Protein AF-A0A534AJ44-F1 (afdb_monomer)

Radius of gyration: 24.64 Å; Cα contacts (8 Å, |Δi|>4): 46; chains: 1; bounding box: 83×42×31 Å

Secondary structure (DSSP, 8-state):
---------S---------------HHHHHHHHHHHHHHHHHHHHHHHHHHHHHS-HHHHHHHHHHHHHHHHHHSTTS-HHHHHHHHHHHHHT-

Nearest PDB structures (foldseek):
  6co8-assembly1_B  TM=4.362E-01  e=8.818E+00  Zika virus ZIKV/H. sapiens/FrenchPolynesia/10087PF/2013

Sequence (94 aa):
MYEFATLESPYSMPVALHGDLDLTDPEAQTRSRALNQFLAGVELKAFKIAQAALRHEDDALDAVQDAMLQLARAYADRPPQEWKPLFYRILENR

pLDDT: mean 80.35, std 17.4, range [45.91, 94.94]

Solvent-accessible surface area (backbone atoms only — not comparable to full-atom values): 5776 Å² total; per-residue (Å²): 141,79,89,79,75,81,79,73,72,82,80,77,67,78,84,72,76,80,71,81,74,75,84,70,53,64,63,62,53,50,44,52,51,53,48,51,55,50,49,68,69,42,46,70,60,46,35,55,52,32,32,69,72,64,74,34,66,68,62,10,50,50,45,43,51,52,25,51,51,50,39,58,73,77,43,54,89,52,59,78,83,55,49,58,66,51,38,54,51,48,46,70,76,102

Foldseek 3Di:
DDDDDDPPPPPPDPPPDPDDPCPPPVVLVVLVVLLVVVLVVCLVVQLVVLCVVVVDNVRSNVLSVVLSVCCCPPPSVPDPVVSVVSSVVSSVVD

Structure (mmCIF, N/CA/C/O backbone):
data_AF-A0A534AJ44-F1
#
_entry.id   AF-A0A534AJ44-F1
#
loop_
_atom_site.group_PDB
_atom_site.id
_atom_site.type_symbol
_atom_site.label_atom_id
_atom_site.label_alt_id
_atom_site.label_comp_id
_atom_site.label_asym_id
_atom_site.label_entity_id
_atom_site.label_seq_id
_atom_site.pdbx_PDB_ins_code
_atom_site.Cartn_x
_atom_site.Cartn_y
_atom_site.Cartn_z
_atom_site.occupancy
_atom_site.B_iso_or_equiv
_atom_site.auth_seq_id
_atom_site.auth_comp_id
_atom_site.auth_asym_id
_atom_site.auth_atom_id
_atom_site.pdbx_PDB_model_num
ATOM 1 N N . MET A 1 1 ? -68.458 31.213 -6.535 1.00 46.75 1 MET A N 1
ATOM 2 C CA . MET A 1 1 ? -68.278 30.149 -5.528 1.00 46.75 1 MET A CA 1
ATOM 3 C C . MET A 1 1 ? -67.833 28.909 -6.280 1.00 46.75 1 MET A C 1
ATOM 5 O O . MET A 1 1 ? -68.667 28.266 -6.895 1.00 46.75 1 MET A O 1
ATOM 9 N N . TYR A 1 2 ? -66.523 28.675 -6.348 1.00 45.91 2 TYR A N 1
ATOM 10 C CA . TYR A 1 2 ? -65.935 27.450 -6.887 1.00 45.91 2 TYR A CA 1
ATOM 11 C C . TYR A 1 2 ? -65.024 26.891 -5.803 1.00 45.91 2 TYR A C 1
ATOM 13 O O . TYR A 1 2 ? -64.144 27.588 -5.307 1.00 45.91 2 TYR A O 1
ATOM 21 N N . GLU A 1 3 ? -65.339 25.669 -5.411 1.00 47.44 3 GLU A N 1
ATOM 22 C CA . GLU A 1 3 ? -64.659 24.826 -4.443 1.00 47.44 3 GLU A CA 1
ATOM 23 C C . GLU A 1 3 ? -63.328 24.374 -5.060 1.00 47.44 3 GLU A C 1
ATOM 25 O O . GLU A 1 3 ? -63.290 23.499 -5.923 1.00 47.44 3 GLU A O 1
ATOM 30 N N . PHE A 1 4 ? -62.229 25.042 -4.708 1.00 47.28 4 PHE A N 1
ATOM 31 C CA . PHE A 1 4 ? -60.891 24.593 -5.089 1.00 47.28 4 PHE A CA 1
ATOM 32 C C . PHE A 1 4 ? -60.490 23.490 -4.120 1.00 47.28 4 PHE A C 1
ATOM 34 O O . PHE A 1 4 ? -60.073 23.741 -2.991 1.00 47.28 4 PHE A O 1
ATOM 41 N N . ALA A 1 5 ? -60.685 22.265 -4.601 1.00 50.41 5 ALA A N 1
ATOM 42 C CA . ALA A 1 5 ? -60.169 21.040 -4.037 1.00 50.41 5 ALA A CA 1
ATOM 43 C C . ALA A 1 5 ? -58.734 21.236 -3.532 1.00 50.41 5 ALA A C 1
ATOM 45 O O . ALA A 1 5 ? -57.820 21.557 -4.297 1.00 50.41 5 ALA A O 1
ATOM 46 N N . THR A 1 6 ? -58.561 21.011 -2.233 1.00 54.84 6 THR A N 1
ATOM 47 C CA . THR A 1 6 ? -57.287 20.681 -1.611 1.00 54.84 6 THR A CA 1
ATOM 48 C C . THR A 1 6 ? -56.678 19.521 -2.392 1.00 54.84 6 THR A C 1
ATOM 50 O O . THR A 1 6 ? -57.080 18.370 -2.239 1.00 54.84 6 THR A O 1
ATOM 53 N N . LEU A 1 7 ? -55.726 19.823 -3.272 1.00 50.34 7 LEU A N 1
ATOM 54 C CA . LEU A 1 7 ? -54.807 18.825 -3.793 1.00 50.34 7 LEU A CA 1
ATOM 55 C C . LEU A 1 7 ? -53.859 18.472 -2.651 1.00 50.34 7 LEU A C 1
ATOM 57 O O . LEU A 1 7 ? -52.826 19.106 -2.443 1.00 50.34 7 LEU A O 1
ATOM 61 N N . GLU A 1 8 ? -54.267 17.470 -1.883 1.00 46.03 8 GLU A N 1
ATOM 62 C CA . GLU A 1 8 ? -53.375 16.690 -1.045 1.00 46.03 8 GLU A CA 1
ATOM 63 C C . GLU A 1 8 ? -52.336 16.065 -1.974 1.00 46.03 8 GLU A C 1
ATOM 65 O O . GLU A 1 8 ? -52.622 15.133 -2.725 1.00 46.03 8 GLU A O 1
ATOM 70 N N . SER A 1 9 ? -51.140 16.652 -2.001 1.00 51.12 9 SER A N 1
ATOM 71 C CA . SER A 1 9 ? -49.993 16.071 -2.690 1.00 51.12 9 SER A CA 1
ATOM 72 C C . SER A 1 9 ? -49.810 14.630 -2.197 1.00 51.12 9 SER A C 1
ATOM 74 O O . SER A 1 9 ? -49.520 14.437 -1.016 1.00 51.12 9 SER A O 1
ATOM 76 N N . PRO A 1 10 ? -49.914 13.609 -3.067 1.00 54.41 10 PRO A N 1
ATOM 77 C CA . PRO A 1 10 ? -49.868 12.201 -2.669 1.00 54.41 10 PRO A CA 1
ATOM 78 C C . PRO A 1 10 ? -48.461 11.708 -2.296 1.00 54.41 10 PRO A C 1
ATOM 80 O O . PRO A 1 10 ? -48.232 10.507 -2.200 1.00 54.41 10 PRO A O 1
ATOM 83 N N . TYR A 1 11 ? -47.503 12.601 -2.038 1.00 59.28 11 TYR A N 1
ATOM 84 C CA . TYR A 1 11 ? -46.177 12.226 -1.544 1.00 59.28 11 TYR A CA 1
ATOM 85 C C . TYR A 1 11 ? -46.164 12.086 -0.015 1.00 59.28 11 TYR A C 1
ATOM 87 O O . TYR A 1 11 ? -45.293 12.595 0.683 1.00 59.28 11 TYR A O 1
ATOM 95 N N . SER A 1 12 ? -47.134 11.330 0.503 1.00 57.22 12 SER A N 1
ATOM 96 C CA . SER A 1 12 ? -46.941 10.556 1.724 1.00 57.22 12 SER A CA 1
ATOM 97 C C . SER A 1 12 ? -46.247 9.259 1.313 1.00 57.22 12 SER A C 1
ATOM 99 O O . SER A 1 12 ? -46.870 8.219 1.122 1.00 57.22 12 SER A O 1
ATOM 101 N N . MET A 1 13 ? -44.940 9.350 1.076 1.00 54.16 13 MET A N 1
ATOM 102 C CA . MET A 1 13 ? -44.092 8.167 1.074 1.00 54.16 13 MET A CA 1
ATOM 103 C C . MET A 1 13 ? -43.626 7.976 2.517 1.00 54.16 13 MET A C 1
ATOM 105 O O . MET A 1 13 ? -42.842 8.799 3.000 1.00 54.16 13 MET A O 1
ATOM 109 N N . PRO A 1 14 ? -44.072 6.930 3.235 1.00 52.66 14 PRO A N 1
ATOM 110 C CA . PRO A 1 14 ? -43.342 6.498 4.409 1.00 52.66 14 PRO A CA 1
ATOM 111 C C . PRO A 1 14 ? -41.975 6.068 3.887 1.00 52.66 14 PRO A C 1
ATOM 113 O O . PRO A 1 14 ? -41.881 5.158 3.063 1.00 52.66 14 PRO A O 1
ATOM 116 N N . VAL A 1 15 ? -40.919 6.765 4.302 1.00 53.09 15 VAL A N 1
ATOM 117 C CA . VAL A 1 15 ? -39.551 6.306 4.070 1.00 53.09 15 VAL A CA 1
ATOM 118 C C . VAL A 1 15 ? -39.400 4.986 4.825 1.00 53.09 15 VAL A C 1
ATOM 120 O O . VAL A 1 15 ? -39.094 4.928 6.012 1.00 53.09 15 VAL A O 1
ATOM 123 N N . ALA A 1 16 ? -39.754 3.900 4.150 1.00 52.00 16 ALA A N 1
ATOM 124 C CA . ALA A 1 16 ? -39.535 2.561 4.628 1.00 52.00 16 ALA A CA 1
ATOM 125 C C . ALA A 1 16 ? -38.021 2.366 4.674 1.00 52.00 16 ALA A C 1
ATOM 127 O O . ALA A 1 16 ? -37.374 2.315 3.631 1.00 52.00 16 ALA A O 1
ATOM 128 N N . LEU A 1 17 ? -37.490 2.317 5.899 1.00 51.22 17 LEU A N 1
ATOM 129 C CA . LEU A 1 17 ? -36.478 1.348 6.315 1.00 51.22 17 LEU A CA 1
ATOM 130 C C . LEU A 1 17 ? -35.463 1.010 5.214 1.00 51.22 17 LEU A C 1
ATOM 132 O O . LEU A 1 17 ? -35.431 -0.111 4.707 1.00 51.22 17 LEU A O 1
ATOM 136 N N . HIS A 1 18 ? -34.602 1.967 4.862 1.00 52.44 18 HIS A N 1
ATOM 137 C CA . HIS A 1 18 ? -33.296 1.582 4.344 1.00 52.44 18 HIS A CA 1
ATOM 138 C C . HIS A 1 18 ? -32.496 1.137 5.566 1.00 52.44 18 HIS A C 1
ATOM 140 O O . HIS A 1 18 ? -31.937 1.966 6.279 1.00 52.44 18 HIS A O 1
ATOM 146 N N . GLY A 1 19 ? -32.613 -0.157 5.876 1.00 48.66 19 GLY A N 1
ATOM 147 C CA . GLY A 1 19 ? -31.959 -0.787 7.012 1.00 48.66 19 GLY A CA 1
ATOM 148 C C . GLY A 1 19 ? -30.483 -0.423 7.045 1.00 48.66 19 GLY A C 1
ATOM 149 O O . GLY A 1 19 ? -29.791 -0.567 6.041 1.00 48.66 19 GLY A O 1
ATOM 150 N N . ASP A 1 20 ? -30.074 0.105 8.192 1.00 50.53 20 ASP A N 1
ATOM 151 C CA . ASP A 1 20 ? -28.792 -0.102 8.854 1.00 50.53 20 ASP A CA 1
ATOM 152 C C . ASP A 1 20 ? -27.650 -0.594 7.948 1.00 50.53 20 ASP A C 1
ATOM 154 O O . ASP A 1 20 ? -27.084 -1.669 8.142 1.00 50.53 20 ASP A O 1
ATOM 158 N N . LEU A 1 21 ? -27.240 0.218 6.971 1.00 52.31 21 LEU A N 1
ATOM 159 C CA . LEU A 1 21 ? -25.815 0.292 6.697 1.00 52.31 21 LEU A CA 1
ATOM 160 C C . LEU A 1 21 ? -25.268 1.061 7.889 1.00 52.31 21 LEU A C 1
ATOM 162 O O . LEU A 1 21 ? -25.359 2.289 7.918 1.00 52.31 21 LEU A O 1
ATOM 166 N N . ASP A 1 22 ? -24.801 0.326 8.896 1.00 54.00 22 ASP A N 1
ATOM 167 C CA . ASP A 1 22 ? -24.050 0.866 10.022 1.00 54.00 22 ASP A CA 1
ATOM 168 C C . ASP A 1 22 ? -22.779 1.537 9.469 1.00 54.00 22 ASP A C 1
ATOM 170 O O . ASP A 1 22 ? -21.692 0.976 9.380 1.00 54.00 22 ASP A O 1
ATOM 174 N N . LEU A 1 23 ? -22.950 2.758 8.972 1.00 55.88 23 LEU A N 1
ATOM 175 C CA . LEU A 1 23 ? -21.891 3.687 8.591 1.00 55.88 23 LEU A CA 1
ATOM 176 C C . LEU A 1 23 ? -21.369 4.420 9.837 1.00 55.88 23 LEU A C 1
ATOM 178 O O . LEU A 1 23 ? -20.605 5.381 9.723 1.00 55.88 23 LEU A O 1
ATOM 182 N N . THR A 1 24 ? -21.824 3.996 11.017 1.00 58.78 24 THR A N 1
ATOM 183 C CA . THR A 1 24 ? -21.633 4.648 12.304 1.00 58.78 24 THR A CA 1
ATOM 184 C C . THR A 1 24 ? -20.582 3.987 13.167 1.00 58.78 24 THR A C 1
ATOM 186 O O . THR A 1 24 ? -20.226 4.616 14.155 1.00 58.78 24 THR A O 1
ATOM 189 N N . ASP A 1 25 ? -20.027 2.829 12.790 1.00 64.50 25 ASP A N 1
ATOM 190 C CA . ASP A 1 25 ? -18.876 2.227 13.464 1.00 64.50 25 ASP A CA 1
ATOM 191 C C . ASP A 1 25 ? -17.671 3.196 13.466 1.00 64.50 25 ASP A C 1
ATOM 193 O O . ASP A 1 25 ? -16.924 3.310 12.475 1.00 64.50 25 ASP A O 1
ATOM 197 N N . PRO A 1 26 ? -17.420 3.912 14.582 1.00 72.19 26 PRO A N 1
ATOM 198 C CA . PRO A 1 26 ? -16.345 4.896 14.636 1.00 72.19 26 PRO A CA 1
ATOM 199 C C . PRO A 1 26 ? -14.979 4.199 14.588 1.00 72.19 26 PRO A C 1
ATOM 201 O O . PRO A 1 26 ? -13.984 4.778 14.141 1.00 72.19 26 PRO A O 1
ATOM 204 N N . GLU A 1 27 ? -14.929 2.933 15.006 1.00 76.81 27 GLU A N 1
ATOM 205 C CA . GLU A 1 27 ? -13.739 2.092 14.990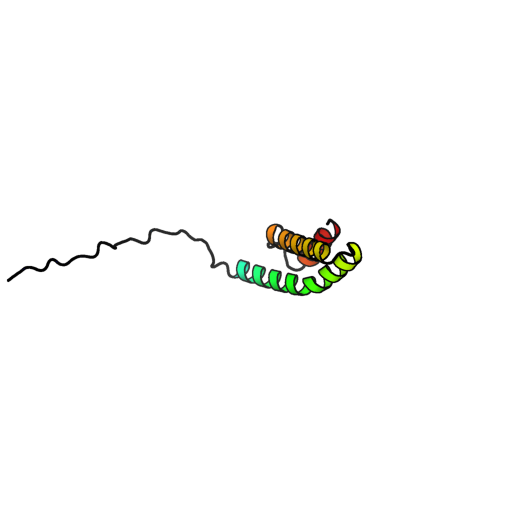 1.00 76.81 27 GLU A CA 1
ATOM 206 C C . GLU A 1 27 ? -13.359 1.665 13.569 1.00 76.81 27 GLU A C 1
ATOM 208 O O . GLU A 1 27 ? -12.187 1.773 13.196 1.00 76.81 27 GLU A O 1
ATOM 213 N N . ALA A 1 28 ? -14.331 1.263 12.741 1.00 77.38 28 ALA A N 1
ATOM 214 C CA . ALA A 1 28 ? -14.095 0.927 11.335 1.00 77.38 28 ALA A CA 1
ATOM 215 C C . ALA A 1 28 ? -13.602 2.150 10.549 1.00 77.38 28 ALA A C 1
ATOM 217 O O . ALA A 1 28 ? -12.659 2.067 9.750 1.00 77.38 28 ALA A O 1
ATOM 218 N N . GLN A 1 29 ? -14.174 3.323 10.833 1.00 81.50 29 GLN A N 1
ATOM 219 C CA . GLN A 1 29 ? -13.745 4.570 10.213 1.00 81.50 29 GLN A CA 1
ATOM 220 C C . GLN A 1 29 ? -12.346 5.000 10.685 1.00 81.50 29 GLN A C 1
ATOM 222 O O . GLN A 1 29 ? -11.525 5.432 9.872 1.00 81.50 29 GLN A O 1
ATOM 227 N N . THR A 1 30 ? -12.025 4.818 11.969 1.00 87.12 30 THR A N 1
ATOM 228 C CA . THR A 1 30 ? -10.680 5.065 12.516 1.00 87.12 30 THR A CA 1
ATOM 229 C C . THR A 1 30 ? -9.642 4.130 11.897 1.00 87.12 30 THR A C 1
ATOM 231 O O . THR A 1 30 ? -8.573 4.584 11.483 1.00 87.12 30 THR A O 1
ATOM 234 N N . ARG A 1 31 ? -9.966 2.841 11.753 1.00 85.50 31 ARG A N 1
ATOM 235 C CA . ARG A 1 31 ? -9.099 1.840 11.117 1.00 85.50 31 ARG A CA 1
ATOM 236 C C . ARG A 1 31 ? -8.845 2.172 9.652 1.00 85.50 31 ARG A C 1
ATOM 238 O O . ARG A 1 31 ? -7.696 2.180 9.222 1.00 85.50 31 ARG A O 1
ATOM 245 N N . SER A 1 32 ? -9.892 2.550 8.922 1.00 87.25 32 SER A N 1
ATOM 246 C CA . SER A 1 32 ? -9.787 2.998 7.531 1.00 87.25 32 SER A CA 1
ATOM 247 C C . SER A 1 32 ? -8.882 4.226 7.397 1.00 87.25 32 SER A C 1
ATOM 249 O O . SER A 1 32 ? -8.039 4.277 6.503 1.00 87.25 32 SER A O 1
ATOM 251 N N . ARG A 1 33 ? -8.988 5.207 8.304 1.00 89.56 33 ARG A N 1
ATOM 252 C CA . ARG A 1 33 ? -8.089 6.377 8.324 1.00 89.56 33 ARG A CA 1
ATOM 253 C C . ARG A 1 33 ? -6.641 5.984 8.609 1.00 89.56 33 ARG A C 1
ATOM 255 O O . ARG A 1 33 ? -5.745 6.441 7.903 1.00 89.56 33 ARG A O 1
ATOM 262 N N . ALA A 1 34 ? -6.414 5.117 9.595 1.00 91.50 34 ALA A N 1
ATOM 263 C CA . ALA A 1 34 ? -5.081 4.619 9.920 1.00 91.50 34 ALA A CA 1
ATOM 264 C C . ALA A 1 34 ? -4.457 3.857 8.739 1.00 91.50 34 ALA A C 1
ATOM 266 O O . ALA A 1 34 ? -3.279 4.052 8.442 1.00 91.50 34 ALA A O 1
ATOM 267 N N . LEU A 1 35 ? -5.247 3.040 8.034 1.00 91.50 35 LEU A N 1
ATOM 268 C CA . LEU A 1 35 ? -4.807 2.320 6.843 1.00 91.50 35 LEU A CA 1
ATOM 269 C C . LEU A 1 35 ? -4.422 3.289 5.725 1.00 91.50 35 LEU A C 1
ATOM 271 O O . LEU A 1 35 ? -3.333 3.171 5.177 1.00 91.50 35 LEU A O 1
ATOM 275 N N . ASN A 1 36 ? -5.262 4.282 5.427 1.00 91.81 36 ASN A N 1
ATOM 276 C CA . ASN A 1 36 ? -4.948 5.301 4.422 1.00 91.81 36 ASN A CA 1
ATOM 277 C C . ASN A 1 36 ? -3.651 6.053 4.756 1.00 91.81 36 ASN A C 1
ATOM 279 O O . ASN A 1 36 ? -2.812 6.260 3.883 1.00 91.81 36 ASN A O 1
ATOM 283 N N . GLN A 1 37 ? -3.446 6.408 6.027 1.00 93.31 37 GLN A N 1
ATOM 284 C CA . GLN A 1 37 ? -2.219 7.074 6.458 1.00 93.31 37 GLN A CA 1
ATOM 285 C C . GLN A 1 37 ? -0.988 6.164 6.349 1.00 93.31 37 GLN A C 1
ATOM 287 O O . GLN A 1 37 ? 0.090 6.626 5.973 1.00 93.31 37 GLN A O 1
ATOM 292 N N . PHE A 1 38 ? -1.144 4.871 6.637 1.00 93.12 38 PHE A N 1
ATOM 293 C CA . PHE A 1 38 ? -0.101 3.879 6.408 1.00 93.12 38 PHE A CA 1
ATOM 294 C C . PHE A 1 38 ? 0.245 3.765 4.916 1.00 93.12 38 PHE A C 1
ATOM 296 O O . PHE A 1 38 ? 1.421 3.870 4.570 1.00 93.12 38 PHE A O 1
ATOM 303 N N . LEU A 1 39 ? -0.760 3.603 4.048 1.00 93.31 39 LEU A N 1
ATOM 304 C CA . LEU A 1 39 ? -0.594 3.464 2.599 1.00 93.31 39 LEU A CA 1
ATOM 305 C C . LEU A 1 39 ? 0.127 4.680 2.004 1.00 93.31 39 LEU A C 1
ATOM 307 O O . LEU A 1 39 ? 1.154 4.513 1.349 1.00 93.31 39 LEU A O 1
ATOM 311 N N . ALA A 1 40 ? -0.320 5.894 2.336 1.00 93.50 40 ALA A N 1
ATOM 312 C CA . ALA A 1 40 ? 0.336 7.133 1.913 1.00 93.50 40 ALA A CA 1
ATOM 3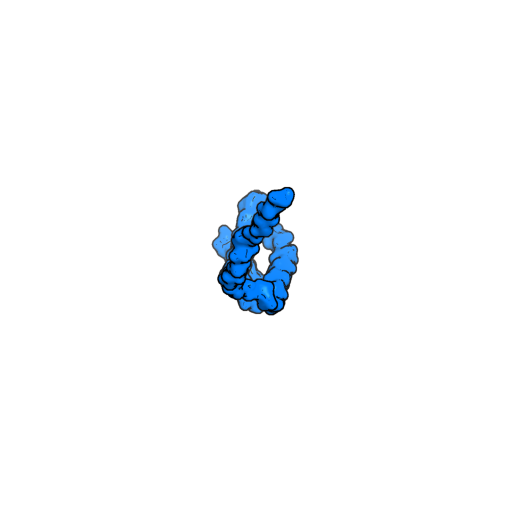13 C C . ALA A 1 40 ? 1.798 7.225 2.395 1.00 93.50 40 ALA A C 1
ATOM 315 O O . ALA A 1 40 ? 2.669 7.736 1.695 1.00 93.50 40 ALA A O 1
ATOM 316 N N . GLY A 1 41 ? 2.097 6.702 3.589 1.00 93.19 41 GLY A N 1
ATOM 317 C CA . GLY A 1 41 ? 3.457 6.675 4.129 1.00 93.19 41 GLY A CA 1
ATOM 318 C C . GLY A 1 41 ? 4.389 5.661 3.454 1.00 93.19 41 GLY A C 1
ATOM 319 O O . GLY A 1 41 ? 5.607 5.860 3.457 1.00 93.19 41 GLY A O 1
ATOM 320 N N . VAL A 1 42 ? 3.856 4.569 2.891 1.00 93.00 42 VAL A N 1
ATOM 321 C CA . VAL A 1 42 ? 4.665 3.527 2.235 1.00 93.00 42 VAL A CA 1
ATOM 322 C C . VAL A 1 42 ? 4.750 3.672 0.719 1.00 93.00 42 VAL A C 1
ATOM 324 O O . VAL A 1 42 ? 5.727 3.181 0.159 1.00 93.00 42 VAL A O 1
ATOM 327 N N . GLU A 1 43 ? 3.813 4.378 0.081 1.00 92.75 43 GLU A N 1
ATOM 328 C CA . GLU A 1 43 ? 3.717 4.577 -1.375 1.00 92.75 43 GLU A CA 1
ATOM 329 C C . GLU A 1 43 ? 5.063 4.925 -2.019 1.00 92.75 43 GLU A C 1
ATOM 331 O O . GLU A 1 43 ? 5.589 4.166 -2.830 1.00 92.75 43 GLU A O 1
ATOM 336 N N . LEU A 1 44 ? 5.693 6.020 -1.581 1.00 92.31 44 LEU A N 1
ATOM 337 C CA . LEU A 1 44 ? 6.948 6.499 -2.165 1.00 92.31 44 LEU A CA 1
ATOM 338 C C . LEU A 1 44 ? 8.089 5.479 -2.036 1.00 92.31 44 LEU A C 1
ATOM 340 O O . LEU A 1 44 ? 8.958 5.386 -2.905 1.00 92.31 44 LEU A O 1
ATOM 344 N N . LYS A 1 45 ? 8.130 4.732 -0.927 1.00 93.75 45 LYS A N 1
ATOM 345 C CA . LYS A 1 45 ? 9.175 3.731 -0.690 1.00 93.75 45 LYS A CA 1
ATOM 346 C C . LYS A 1 45 ? 8.922 2.472 -1.510 1.00 93.75 45 LYS A C 1
ATOM 348 O O . LYS A 1 45 ? 9.864 1.938 -2.085 1.00 93.75 45 LYS A O 1
ATOM 353 N N . ALA A 1 46 ? 7.668 2.037 -1.567 1.00 93.69 46 ALA A N 1
ATOM 354 C CA . ALA A 1 46 ? 7.218 0.911 -2.368 1.00 93.69 46 ALA A CA 1
ATOM 355 C C . ALA A 1 46 ? 7.507 1.153 -3.849 1.00 93.69 46 ALA A C 1
ATOM 357 O O . ALA A 1 46 ? 8.144 0.322 -4.485 1.00 93.69 46 ALA A O 1
ATOM 358 N N . PHE A 1 47 ? 7.156 2.338 -4.349 1.00 93.00 47 PHE A N 1
ATOM 359 C CA . PHE A 1 47 ? 7.398 2.740 -5.728 1.00 93.00 47 PHE A CA 1
ATOM 360 C C . PHE A 1 47 ? 8.883 2.723 -6.084 1.00 93.00 47 PHE A C 1
ATOM 362 O O . PHE A 1 47 ? 9.257 2.142 -7.093 1.00 93.00 47 PHE A O 1
ATOM 369 N N . LYS A 1 48 ? 9.763 3.253 -5.226 1.00 93.19 48 LYS A N 1
ATOM 370 C CA . LYS A 1 48 ? 11.217 3.184 -5.462 1.00 93.19 48 LYS A CA 1
ATOM 371 C C . LYS A 1 48 ? 11.751 1.751 -5.507 1.00 93.19 48 LYS A C 1
ATOM 373 O O . LYS A 1 48 ? 12.652 1.466 -6.290 1.00 93.19 48 LYS A O 1
ATOM 378 N N . ILE A 1 49 ? 11.225 0.864 -4.661 1.00 92.25 49 ILE A N 1
ATOM 379 C CA . ILE A 1 49 ? 11.611 -0.554 -4.646 1.00 92.25 49 ILE A CA 1
ATOM 380 C C . ILE A 1 49 ? 11.125 -1.243 -5.926 1.00 92.25 49 ILE A C 1
ATOM 382 O O . ILE A 1 49 ? 11.921 -1.885 -6.607 1.00 92.25 49 ILE A O 1
ATOM 386 N N . ALA A 1 50 ? 9.855 -1.054 -6.285 1.00 93.25 50 ALA A N 1
ATOM 387 C CA . ALA A 1 50 ? 9.255 -1.620 -7.488 1.00 93.25 50 ALA A CA 1
ATOM 388 C C . ALA A 1 50 ? 9.942 -1.100 -8.762 1.00 93.25 50 ALA A C 1
ATOM 390 O O . ALA A 1 50 ? 10.296 -1.883 -9.637 1.00 93.25 50 ALA A O 1
ATOM 391 N N . GLN A 1 51 ? 10.247 0.198 -8.827 1.00 93.31 51 GLN A N 1
ATOM 392 C CA . GLN A 1 51 ? 10.973 0.814 -9.938 1.00 93.31 51 GLN A CA 1
ATOM 393 C C . GLN A 1 51 ? 12.383 0.224 -10.092 1.00 93.31 51 GLN A C 1
ATOM 395 O O . GLN A 1 51 ? 12.834 -0.016 -11.212 1.00 93.31 51 GLN A O 1
ATOM 400 N N . ALA A 1 52 ? 13.074 -0.058 -8.981 1.00 91.12 52 ALA A N 1
ATOM 401 C CA . ALA A 1 52 ? 14.383 -0.707 -9.011 1.00 91.12 52 ALA A CA 1
ATOM 402 C C . ALA A 1 52 ? 14.315 -2.174 -9.480 1.00 91.12 52 ALA A C 1
ATOM 404 O O . ALA A 1 52 ? 15.251 -2.643 -10.130 1.00 91.12 52 ALA A O 1
ATOM 405 N N . ALA A 1 53 ? 13.225 -2.883 -9.169 1.00 89.19 53 ALA A N 1
ATOM 406 C CA . ALA A 1 53 ? 13.022 -4.279 -9.550 1.00 89.19 53 ALA A CA 1
ATOM 407 C C . ALA A 1 53 ? 12.576 -4.438 -11.015 1.00 89.19 53 ALA A C 1
ATOM 409 O O . ALA A 1 53 ? 13.169 -5.218 -11.756 1.00 89.19 53 ALA A O 1
ATOM 410 N N . LEU A 1 54 ? 11.569 -3.671 -11.441 1.00 88.00 54 LEU A N 1
ATOM 411 C CA . LEU A 1 54 ? 10.891 -3.835 -12.731 1.00 88.00 54 LEU A CA 1
ATOM 41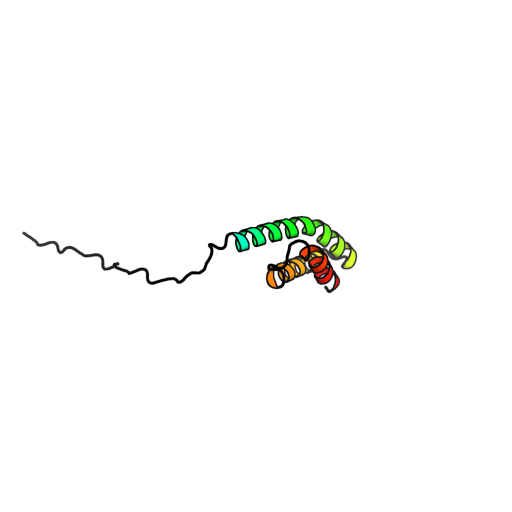2 C C . LEU A 1 54 ? 11.542 -3.030 -13.863 1.00 88.00 54 LEU A C 1
ATOM 414 O O . LEU A 1 54 ? 11.345 -3.353 -15.029 1.00 88.00 54 LEU A O 1
ATOM 418 N N . ARG A 1 55 ? 12.338 -1.993 -13.547 1.00 85.12 55 ARG A N 1
ATOM 419 C CA . ARG A 1 55 ? 12.983 -1.074 -14.517 1.00 85.12 55 ARG A CA 1
ATOM 420 C C . ARG A 1 55 ? 12.015 -0.369 -15.483 1.00 85.12 55 ARG A C 1
ATOM 422 O O . ARG A 1 55 ? 12.465 0.306 -16.408 1.00 85.12 55 ARG A O 1
ATOM 429 N N . HIS A 1 56 ? 10.716 -0.471 -15.2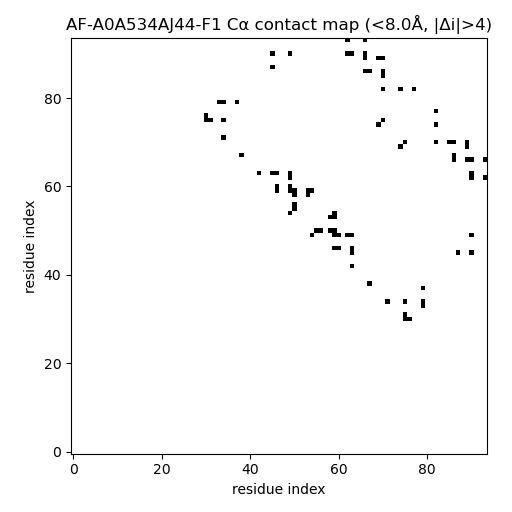24 1.00 89.88 56 HIS A N 1
ATOM 430 C CA . HIS A 1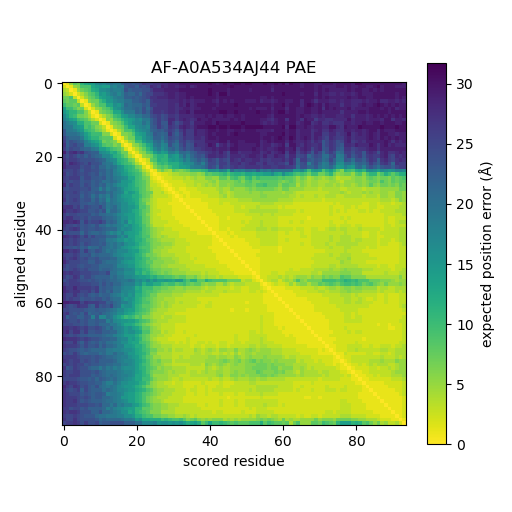 56 ? 9.626 0.171 -15.941 1.00 89.88 56 HIS A CA 1
ATOM 431 C C . HIS A 1 56 ? 8.735 0.890 -14.930 1.00 89.88 56 HIS A C 1
ATOM 433 O O . HIS A 1 56 ? 8.352 0.320 -13.910 1.00 89.88 56 HIS A O 1
ATOM 439 N N . GLU A 1 57 ? 8.459 2.168 -15.183 1.00 89.75 57 GLU A N 1
ATOM 440 C CA . GLU A 1 57 ? 7.693 3.009 -14.258 1.00 89.75 57 GLU A CA 1
ATOM 441 C C . GLU A 1 57 ? 6.224 2.588 -14.170 1.00 89.75 57 GLU A C 1
ATOM 443 O O . GLU A 1 57 ? 5.688 2.513 -13.069 1.00 89.75 57 GLU A O 1
ATOM 448 N N . ASP A 1 58 ? 5.607 2.270 -15.308 1.00 92.12 58 ASP A N 1
ATOM 449 C CA . ASP A 1 58 ? 4.195 1.884 -15.384 1.00 92.12 58 ASP A CA 1
ATOM 450 C C . ASP A 1 58 ? 3.935 0.564 -14.640 1.00 92.12 58 ASP A C 1
ATOM 452 O O . ASP A 1 58 ? 3.098 0.516 -13.742 1.00 92.12 58 ASP A O 1
ATOM 456 N N . ASP A 1 59 ? 4.762 -0.458 -14.892 1.00 91.69 59 ASP A N 1
ATOM 457 C CA . ASP A 1 59 ? 4.706 -1.735 -14.167 1.00 91.69 59 ASP A CA 1
ATOM 458 C C . ASP A 1 59 ? 4.963 -1.555 -12.662 1.00 91.69 59 ASP A C 1
ATOM 460 O O . ASP A 1 59 ? 4.353 -2.223 -11.828 1.00 91.69 59 ASP A O 1
ATOM 464 N N . ALA A 1 60 ? 5.863 -0.636 -12.289 1.00 93.31 60 ALA A N 1
ATOM 465 C CA . ALA A 1 60 ? 6.140 -0.338 -10.888 1.00 93.31 60 ALA A CA 1
ATOM 466 C C . ALA A 1 60 ? 4.953 0.329 -10.189 1.00 93.31 60 ALA A C 1
ATOM 468 O O . ALA A 1 60 ? 4.667 -0.003 -9.037 1.00 93.31 60 ALA A O 1
ATOM 469 N N . LEU A 1 61 ? 4.264 1.252 -10.863 1.00 93.88 61 LEU A N 1
ATOM 470 C CA . LEU A 1 61 ? 3.026 1.831 -10.351 1.00 93.88 61 LEU A CA 1
ATOM 471 C C . LEU A 1 61 ? 1.957 0.752 -10.216 1.00 93.88 61 LEU A C 1
ATOM 473 O O . LEU A 1 61 ? 1.382 0.624 -9.138 1.00 93.88 61 LEU A O 1
ATOM 477 N N . ASP A 1 62 ? 1.747 -0.065 -11.246 1.00 94.25 62 ASP A N 1
ATOM 478 C CA . ASP A 1 62 ? 0.745 -1.129 -11.214 1.00 94.25 62 ASP A CA 1
ATOM 479 C C . ASP A 1 62 ? 0.994 -2.102 -10.050 1.00 94.25 62 ASP A C 1
ATOM 481 O O . ASP A 1 62 ? 0.097 -2.356 -9.246 1.00 94.25 62 ASP A O 1
ATOM 485 N N . ALA A 1 63 ? 2.239 -2.552 -9.859 1.00 93.06 63 ALA A N 1
ATOM 486 C CA . ALA A 1 63 ? 2.624 -3.420 -8.746 1.00 93.06 63 ALA A CA 1
ATOM 487 C C . ALA A 1 63 ? 2.350 -2.809 -7.365 1.00 93.06 63 ALA A C 1
ATOM 489 O O . ALA A 1 63 ? 1.832 -3.491 -6.476 1.00 93.06 63 ALA A O 1
ATOM 490 N N . VAL A 1 64 ? 2.667 -1.525 -7.171 1.00 94.69 64 VAL A N 1
ATOM 491 C CA . VAL A 1 64 ? 2.389 -0.839 -5.903 1.00 94.69 64 VAL A CA 1
ATOM 492 C C . VAL A 1 64 ? 0.889 -0.712 -5.675 1.00 94.69 64 VAL A C 1
ATOM 494 O O . VAL A 1 64 ? 0.418 -1.030 -4.581 1.00 94.69 64 VAL A O 1
ATOM 497 N N . GLN A 1 65 ? 0.134 -0.295 -6.688 1.00 94.44 65 GLN A N 1
ATOM 498 C CA . GLN A 1 65 ? -1.307 -0.093 -6.572 1.00 94.44 65 GLN A CA 1
ATOM 499 C C . GLN A 1 65 ? -2.043 -1.405 -6.282 1.00 94.44 65 GLN A C 1
ATOM 501 O O . GLN A 1 65 ? -2.899 -1.439 -5.395 1.00 94.44 65 GLN A O 1
ATOM 506 N N . ASP A 1 66 ? -1.680 -2.502 -6.947 1.00 94.75 66 ASP A N 1
ATOM 507 C CA . ASP A 1 66 ? -2.246 -3.820 -6.654 1.00 94.75 66 ASP A CA 1
ATOM 508 C C . ASP A 1 66 ? -1.912 -4.278 -5.234 1.00 94.75 66 ASP A C 1
ATOM 510 O O . ASP A 1 66 ? -2.794 -4.749 -4.511 1.00 94.75 66 ASP A O 1
ATOM 514 N N . ALA A 1 67 ? -0.674 -4.059 -4.779 1.00 94.94 67 ALA A N 1
ATOM 515 C CA . ALA A 1 67 ? -0.287 -4.386 -3.413 1.00 94.94 67 ALA A CA 1
ATOM 516 C C . ALA A 1 67 ? -1.090 -3.586 -2.373 1.00 94.94 67 ALA A C 1
ATOM 518 O O . ALA A 1 67 ? -1.531 -4.141 -1.360 1.00 94.94 67 ALA A O 1
ATOM 519 N N . MET A 1 68 ? -1.335 -2.297 -2.630 1.00 94.50 68 MET A N 1
ATOM 520 C CA . MET A 1 68 ? -2.183 -1.453 -1.785 1.00 94.50 68 MET A CA 1
ATOM 521 C C . MET A 1 68 ? -3.637 -1.940 -1.759 1.00 94.50 68 MET A C 1
ATOM 523 O O . MET A 1 68 ? -4.233 -2.051 -0.685 1.00 94.50 68 MET A O 1
ATOM 527 N N . LEU A 1 69 ? -4.204 -2.260 -2.925 1.00 94.06 69 LEU A N 1
ATOM 528 C CA . LEU A 1 69 ? -5.577 -2.749 -3.055 1.00 94.06 69 LEU A CA 1
ATOM 529 C C . LEU A 1 69 ? -5.761 -4.103 -2.370 1.00 94.06 69 LEU A C 1
ATOM 531 O O . LEU A 1 69 ? -6.747 -4.305 -1.659 1.00 94.06 69 LEU A O 1
ATOM 535 N N . GLN A 1 70 ? -4.814 -5.022 -2.542 1.00 93.69 70 GLN A N 1
ATOM 536 C CA . GLN A 1 70 ? -4.844 -6.326 -1.893 1.00 93.69 70 GLN A CA 1
ATOM 537 C C . GLN A 1 70 ? -4.740 -6.191 -0.371 1.00 93.69 70 GLN A C 1
ATOM 539 O O . GLN A 1 70 ? -5.489 -6.858 0.348 1.00 93.69 70 GLN A O 1
ATOM 544 N N . LEU A 1 71 ? -3.887 -5.291 0.132 1.00 93.50 71 LEU A N 1
ATOM 545 C CA . LEU A 1 71 ? -3.814 -5.003 1.563 1.00 93.50 71 LEU A CA 1
ATOM 546 C C . LEU A 1 71 ? -5.147 -4.462 2.096 1.00 93.50 71 LEU A C 1
ATOM 548 O O . LEU A 1 71 ? -5.655 -4.961 3.099 1.00 93.50 71 LEU A O 1
ATOM 552 N N . ALA A 1 72 ? -5.738 -3.486 1.405 1.00 91.69 72 ALA A N 1
ATOM 553 C CA . ALA A 1 72 ? -6.991 -2.867 1.820 1.00 91.6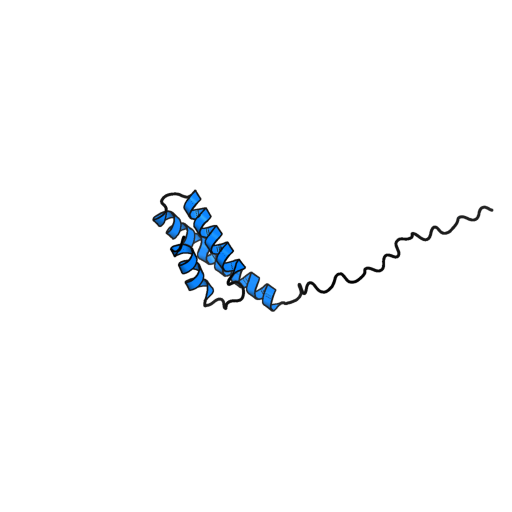9 72 ALA A CA 1
ATOM 554 C C . ALA A 1 72 ? -8.193 -3.820 1.754 1.00 91.69 72 ALA A C 1
ATOM 556 O O . ALA A 1 72 ? -9.094 -3.724 2.579 1.00 91.69 72 ALA A O 1
ATOM 557 N N . ARG A 1 73 ? -8.218 -4.765 0.810 1.00 90.81 73 ARG A N 1
ATOM 558 C CA . ARG A 1 73 ? -9.329 -5.719 0.676 1.00 90.81 73 ARG A CA 1
ATOM 559 C C . ARG A 1 73 ? -9.220 -6.902 1.633 1.00 90.81 73 ARG A C 1
ATOM 561 O O . ARG A 1 73 ? -10.225 -7.310 2.199 1.00 90.81 73 ARG A O 1
ATOM 568 N N . ALA A 1 74 ? -8.026 -7.473 1.792 1.00 90.50 74 ALA A N 1
ATOM 569 C CA . ALA A 1 74 ? -7.844 -8.725 2.533 1.00 90.50 74 ALA A CA 1
ATOM 570 C C . ALA A 1 74 ? -7.374 -8.526 3.982 1.00 90.50 74 ALA A C 1
ATOM 572 O O . ALA A 1 74 ? -7.528 -9.426 4.810 1.00 90.50 74 ALA A O 1
ATOM 573 N N . TYR A 1 75 ? -6.781 -7.371 4.298 1.00 90.75 75 TYR A N 1
ATOM 574 C CA . TYR A 1 75 ? -6.097 -7.146 5.572 1.00 90.75 75 TYR A CA 1
ATOM 575 C C . TYR A 1 75 ? -6.457 -5.815 6.248 1.00 90.75 75 TYR A C 1
ATOM 577 O O . TYR A 1 75 ? -5.829 -5.475 7.252 1.00 90.75 75 TYR A O 1
ATOM 585 N N . ALA A 1 76 ? -7.477 -5.086 5.774 1.00 86.69 76 ALA A N 1
ATOM 586 C CA . ALA A 1 76 ? -7.930 -3.849 6.423 1.00 86.69 76 ALA A CA 1
ATOM 587 C C . ALA A 1 76 ? -8.323 -4.055 7.891 1.00 86.69 76 ALA A C 1
ATOM 589 O O . ALA A 1 76 ? -8.087 -3.168 8.705 1.00 86.69 76 ALA A O 1
ATOM 590 N N . ASP A 1 77 ? -8.842 -5.233 8.248 1.00 87.19 77 ASP A N 1
ATOM 591 C CA . ASP A 1 77 ? -9.215 -5.580 9.622 1.00 87.19 77 ASP A CA 1
ATOM 592 C C . ASP A 1 77 ? -8.046 -5.972 10.536 1.00 87.19 77 ASP A C 1
ATOM 594 O O . ASP A 1 77 ? -8.226 -6.148 11.741 1.00 87.19 77 ASP A O 1
ATOM 598 N N . ARG A 1 78 ? -6.834 -6.116 9.989 1.00 87.69 78 ARG A N 1
ATOM 599 C CA . ARG A 1 78 ? -5.641 -6.457 10.774 1.00 87.69 78 ARG A CA 1
ATOM 600 C C . ARG A 1 78 ? -5.142 -5.254 11.579 1.00 87.69 78 ARG A C 1
ATOM 602 O O . ARG A 1 78 ? -5.386 -4.110 11.196 1.00 87.69 78 ARG A O 1
ATOM 609 N N . PRO A 1 79 ? -4.411 -5.482 12.683 1.00 87.12 79 PRO A N 1
ATOM 610 C CA . PRO A 1 79 ? -3.805 -4.392 13.429 1.00 87.12 79 PRO A CA 1
ATOM 611 C C . PRO A 1 79 ? -2.725 -3.675 12.592 1.00 87.12 79 PRO A C 1
ATOM 613 O O . PRO A 1 79 ? -2.006 -4.324 11.826 1.00 87.12 79 PRO A O 1
ATOM 616 N N . PRO A 1 80 ? -2.510 -2.359 12.799 1.00 85.94 80 PRO A N 1
ATOM 617 C CA . PRO A 1 80 ? -1.548 -1.565 12.023 1.00 85.94 80 PRO A CA 1
ATOM 618 C C . PRO A 1 80 ? -0.105 -2.081 12.051 1.00 85.94 80 PRO A C 1
ATOM 620 O O . PRO A 1 80 ? 0.688 -1.817 11.149 1.00 85.94 80 PRO A O 1
ATOM 623 N N . GLN A 1 81 ? 0.242 -2.830 13.097 1.00 89.31 81 GLN A N 1
ATOM 624 C CA . GLN A 1 81 ? 1.553 -3.447 13.286 1.00 89.31 81 GLN A CA 1
ATOM 625 C C . GLN A 1 81 ? 1.830 -4.549 12.249 1.00 89.31 81 GLN A C 1
ATOM 627 O O . GLN A 1 81 ? 2.979 -4.754 11.857 1.00 89.31 81 GLN A O 1
ATOM 632 N N . GLU A 1 82 ? 0.782 -5.228 11.774 1.00 91.69 82 GLU A N 1
ATOM 633 C CA . GLU A 1 82 ? 0.871 -6.307 10.787 1.00 91.69 82 GLU A CA 1
ATOM 634 C C . GLU A 1 82 ? 0.818 -5.793 9.340 1.00 91.69 82 GLU A C 1
ATOM 636 O O . GLU A 1 82 ? 1.332 -6.453 8.437 1.00 91.69 82 GLU A O 1
ATOM 641 N N . TRP A 1 83 ? 0.267 -4.600 9.094 1.00 93.19 83 TRP A N 1
ATOM 642 C CA . TRP A 1 83 ? 0.131 -4.055 7.736 1.00 93.19 83 TRP A CA 1
ATOM 643 C C . TRP A 1 83 ? 1.463 -3.898 7.016 1.00 93.19 83 TRP A C 1
ATOM 645 O O . TRP A 1 83 ? 1.574 -4.243 5.844 1.00 93.19 83 TRP A O 1
ATOM 655 N N . LYS A 1 84 ? 2.496 -3.426 7.719 1.00 91.75 84 LYS A N 1
ATOM 656 C CA . LYS A 1 84 ? 3.822 -3.214 7.134 1.00 91.75 84 LYS A CA 1
ATOM 657 C C . LYS A 1 84 ? 4.438 -4.500 6.571 1.00 91.75 84 LYS A C 1
ATOM 659 O O . LYS A 1 84 ? 4.733 -4.513 5.378 1.00 91.75 84 LYS A O 1
ATOM 664 N N . PRO A 1 85 ? 4.650 -5.571 7.357 1.00 93.44 85 PRO A N 1
ATOM 665 C CA . PRO A 1 85 ? 5.216 -6.807 6.821 1.00 93.44 85 PRO A CA 1
ATOM 666 C C . PRO A 1 85 ? 4.315 -7.475 5.772 1.00 93.44 85 PRO A C 1
ATOM 668 O O . PRO A 1 85 ? 4.840 -8.049 4.822 1.00 93.44 85 PRO A O 1
ATOM 671 N N . LEU A 1 86 ? 2.986 -7.377 5.896 1.00 93.56 86 LEU A N 1
ATOM 672 C CA . LEU A 1 86 ? 2.060 -7.906 4.889 1.00 93.56 86 LEU A CA 1
ATOM 673 C C . LEU A 1 86 ? 2.185 -7.167 3.556 1.00 93.56 86 LEU A C 1
ATOM 675 O O . LEU A 1 86 ? 2.301 -7.811 2.520 1.00 93.56 86 LEU A O 1
ATOM 679 N N . PHE A 1 87 ? 2.235 -5.836 3.582 1.00 94.31 87 PHE A N 1
ATOM 680 C CA . PHE A 1 87 ? 2.376 -5.015 2.384 1.00 94.31 87 PHE A CA 1
ATOM 681 C C . PHE A 1 87 ? 3.641 -5.365 1.595 1.00 94.31 87 PHE A C 1
ATOM 683 O O . PHE A 1 87 ? 3.562 -5.613 0.397 1.00 94.31 87 PHE A O 1
ATOM 690 N N . TYR A 1 88 ? 4.798 -5.459 2.262 1.00 91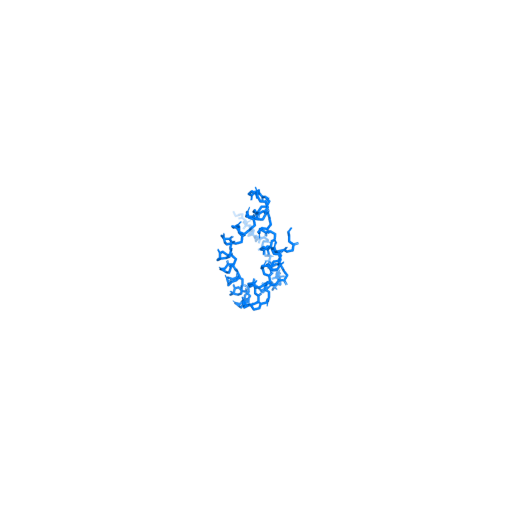.75 88 TYR A N 1
ATOM 691 C CA . TYR A 1 88 ? 6.042 -5.828 1.578 1.00 91.75 88 TYR A CA 1
ATOM 692 C C . TYR A 1 88 ? 6.028 -7.269 1.062 1.00 91.75 88 TYR A C 1
ATOM 694 O O . TYR A 1 88 ? 6.571 -7.511 -0.006 1.00 91.75 88 TYR A O 1
ATOM 702 N N . ARG A 1 89 ? 5.371 -8.210 1.756 1.00 93.25 89 ARG A N 1
ATOM 703 C CA . ARG A 1 89 ? 5.177 -9.571 1.226 1.00 93.25 89 ARG A CA 1
ATOM 704 C C . ARG A 1 89 ? 4.305 -9.589 -0.023 1.00 93.25 89 ARG A C 1
ATOM 706 O O . ARG A 1 89 ? 4.593 -10.339 -0.943 1.00 93.25 89 ARG A O 1
ATOM 713 N N . ILE A 1 90 ? 3.227 -8.807 -0.045 1.00 92.69 90 ILE A N 1
ATOM 714 C CA . ILE A 1 90 ? 2.356 -8.708 -1.221 1.00 92.69 90 ILE A CA 1
ATOM 715 C C . ILE A 1 90 ? 3.136 -8.096 -2.389 1.00 92.69 90 ILE A C 1
ATOM 717 O O . ILE A 1 90 ? 3.083 -8.635 -3.486 1.00 92.69 90 ILE A O 1
ATOM 721 N N . LEU A 1 91 ? 3.891 -7.024 -2.131 1.00 91.62 91 LEU A N 1
ATOM 722 C CA . LEU A 1 91 ? 4.707 -6.348 -3.137 1.00 91.62 91 LEU A CA 1
ATOM 723 C C . LEU A 1 91 ? 5.838 -7.237 -3.680 1.00 91.62 91 LEU A C 1
ATOM 725 O O . LEU A 1 91 ? 6.142 -7.157 -4.857 1.00 91.62 91 LEU A O 1
ATOM 729 N N . GLU A 1 92 ? 6.461 -8.067 -2.840 1.00 88.69 92 GLU A N 1
ATOM 730 C CA . GLU A 1 92 ? 7.538 -8.987 -3.246 1.00 88.69 92 GLU A CA 1
ATOM 731 C C . GLU A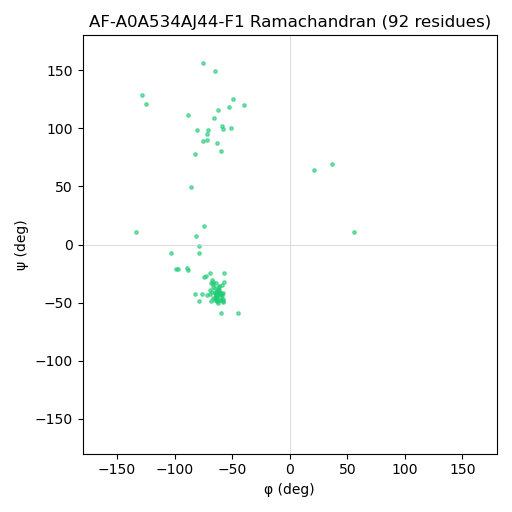 1 92 ? 7.026 -10.198 -4.041 1.00 88.69 92 GLU A C 1
ATOM 733 O O . GLU A 1 92 ? 7.749 -10.746 -4.866 1.00 88.69 92 GLU A O 1
ATOM 738 N N . ASN A 1 93 ? 5.781 -10.620 -3.809 1.00 85.94 93 ASN A N 1
ATOM 739 C CA . ASN A 1 93 ? 5.157 -11.721 -4.549 1.00 85.94 93 ASN A CA 1
ATOM 740 C C . ASN A 1 93 ? 4.639 -11.309 -5.942 1.00 85.94 93 ASN A C 1
ATOM 742 O O . ASN A 1 93 ? 4.063 -12.149 -6.637 1.00 85.94 93 ASN A O 1
ATOM 746 N N . ARG A 1 94 ? 4.784 -10.036 -6.311 1.00 77.44 94 ARG A N 1
ATOM 747 C CA . ARG A 1 94 ? 4.321 -9.434 -7.563 1.00 77.44 94 AR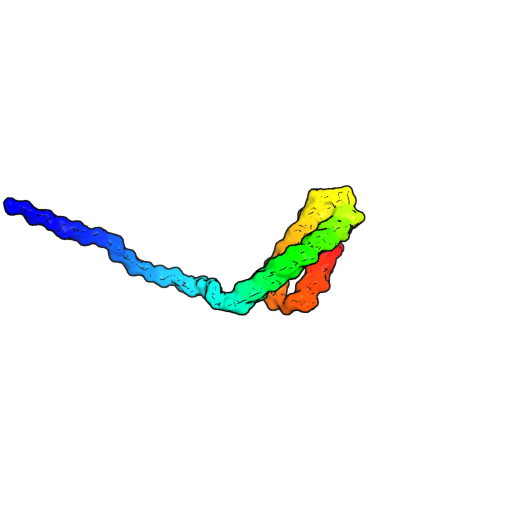G A CA 1
ATOM 748 C C . ARG A 1 94 ? 5.500 -9.255 -8.510 1.00 77.44 94 ARG A C 1
ATOM 750 O O . ARG A 1 94 ? 5.319 -9.603 -9.694 1.00 77.44 94 ARG A O 1
#

Mean predicted aligned error: 11.73 Å